Protein AF-A0A2W1B764-F1 (afdb_monomer_lite)

Foldseek 3Di:
DDDDDPDPPPDDDDDDPPPVPDDDPPPPVVVVVVVVVVCCCCPVVVDDPVCPVVVVVVVVVVVVVVVVVVVVVLVVVLVVVCVVVVHDSVVSVVVSVVVVVVVVVD

Organism: Helicoverpa armigera (NCBI:txid29058)

pLDDT: mean 72.98, std 17.63, range [35.69, 95.38]

Secondary structure (DSSP, 8-state):
--------------S------SS-----HHHHHHHHHHHHHHHTS---TTHHHHHHHHHHHHHHHHHHHHHHHHHHHHHHH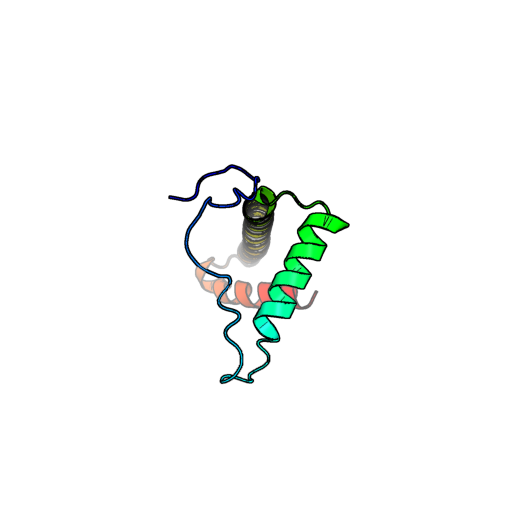HHHHT--TTTTTTHHHHHHHHHHH-

Structure (mmCIF, N/CA/C/O backbone):
data_AF-A0A2W1B764-F1
#
_entry.id   AF-A0A2W1B764-F1
#
loop_
_atom_site.group_PDB
_atom_site.id
_atom_site.type_symbol
_atom_site.label_atom_id
_atom_site.label_alt_id
_atom_site.label_comp_id
_atom_site.label_asym_id
_atom_site.label_entity_id
_atom_site.label_seq_id
_atom_site.pdbx_PDB_ins_code
_atom_site.Cartn_x
_atom_site.Cartn_y
_atom_site.Cartn_z
_atom_site.occupancy
_atom_site.B_iso_or_equiv
_atom_site.auth_seq_id
_atom_site.auth_comp_id
_atom_site.auth_asym_id
_atom_site.auth_atom_id
_atom_site.pdbx_PDB_model_num
ATOM 1 N N . MET A 1 1 ? 30.106 -11.510 -18.490 1.00 36.25 1 MET A N 1
ATOM 2 C CA . MET A 1 1 ? 30.416 -10.066 -18.564 1.00 36.25 1 MET A CA 1
ATOM 3 C C . MET A 1 1 ? 29.728 -9.527 -19.802 1.00 36.25 1 MET A C 1
ATOM 5 O O . MET A 1 1 ? 30.061 -9.980 -20.886 1.00 36.25 1 MET A O 1
ATOM 9 N N . TYR A 1 2 ? 28.707 -8.684 -19.638 1.00 36.31 2 TYR A N 1
ATOM 10 C CA . TYR A 1 2 ? 28.017 -8.048 -20.762 1.00 36.31 2 TYR A CA 1
ATOM 11 C C . TYR A 1 2 ? 28.785 -6.783 -21.140 1.00 36.31 2 TYR A C 1
ATOM 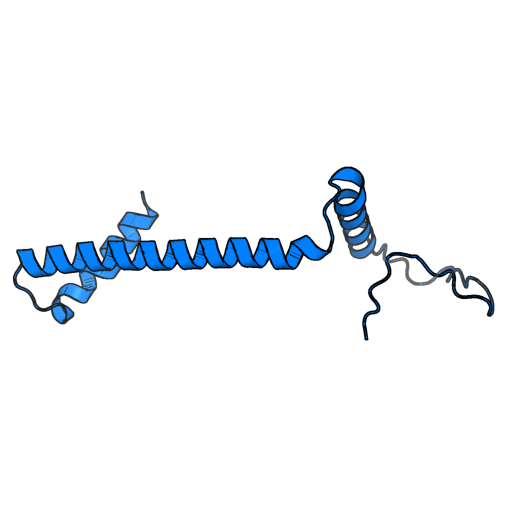13 O O . TYR A 1 2 ? 28.915 -5.885 -20.312 1.00 36.31 2 TYR A O 1
ATOM 21 N N . ASP A 1 3 ? 29.327 -6.761 -22.354 1.00 35.69 3 ASP A N 1
ATOM 22 C CA . ASP A 1 3 ? 30.015 -5.606 -22.926 1.00 35.69 3 ASP A CA 1
ATOM 23 C C . ASP A 1 3 ? 29.007 -4.694 -23.647 1.00 35.69 3 ASP A C 1
ATOM 25 O O . ASP A 1 3 ? 28.045 -5.152 -24.265 1.00 35.69 3 ASP A O 1
ATOM 29 N N . GLN A 1 4 ? 29.198 -3.388 -23.493 1.00 51.69 4 GLN A N 1
ATOM 30 C CA . GLN A 1 4 ? 28.184 -2.335 -23.558 1.00 51.69 4 GLN A CA 1
ATOM 31 C C . GLN A 1 4 ? 28.203 -1.565 -24.890 1.00 51.69 4 GLN A C 1
ATOM 33 O O . GLN A 1 4 ? 27.836 -0.391 -24.947 1.00 51.69 4 GLN A O 1
ATOM 38 N N . THR A 1 5 ? 28.624 -2.205 -25.982 1.00 44.56 5 THR A N 1
ATOM 39 C CA . THR A 1 5 ? 28.771 -1.559 -27.292 1.00 44.56 5 THR A CA 1
ATOM 40 C C . THR A 1 5 ? 27.755 -2.111 -28.292 1.00 44.56 5 THR A C 1
ATOM 42 O O . THR A 1 5 ? 27.797 -3.262 -28.711 1.00 44.56 5 THR A O 1
ATOM 45 N N . GLY A 1 6 ? 26.790 -1.268 -28.673 1.00 47.81 6 GLY A N 1
ATOM 46 C CA . GLY A 1 6 ? 25.725 -1.560 -29.642 1.00 47.81 6 GLY A CA 1
ATOM 47 C C . GLY A 1 6 ? 26.202 -1.647 -31.095 1.00 47.81 6 GLY A C 1
ATOM 48 O O . GLY A 1 6 ? 25.594 -1.054 -31.981 1.00 47.81 6 GLY A O 1
ATOM 49 N N . LEU A 1 7 ? 27.284 -2.376 -31.346 1.00 41.44 7 LEU A N 1
ATOM 50 C CA . LEU A 1 7 ? 27.758 -2.731 -32.674 1.00 41.44 7 LEU A CA 1
ATOM 51 C C . LEU A 1 7 ? 27.737 -4.251 -32.760 1.00 41.44 7 LEU A C 1
ATOM 53 O O . LEU A 1 7 ? 28.450 -4.925 -32.022 1.00 41.44 7 LEU A O 1
ATOM 57 N N . TYR A 1 8 ? 26.918 -4.790 -33.665 1.00 42.91 8 TYR A N 1
ATOM 58 C CA . TYR A 1 8 ? 27.010 -6.185 -34.084 1.00 42.91 8 TYR A CA 1
ATOM 59 C C . TYR A 1 8 ? 28.408 -6.410 -34.663 1.00 42.91 8 TYR A C 1
ATOM 61 O O . TYR A 1 8 ? 28.653 -6.189 -35.850 1.00 42.91 8 TYR A O 1
ATOM 69 N N . THR A 1 9 ? 29.354 -6.804 -33.817 1.00 41.59 9 THR A N 1
ATOM 70 C CA . THR A 1 9 ? 30.671 -7.230 -34.258 1.00 41.59 9 THR A CA 1
ATOM 71 C C . THR A 1 9 ? 30.470 -8.527 -35.031 1.00 41.59 9 THR A C 1
ATOM 73 O O . THR A 1 9 ? 30.179 -9.588 -34.481 1.00 41.59 9 THR A O 1
ATOM 76 N N . ARG A 1 10 ? 30.560 -8.433 -36.362 1.00 47.19 10 ARG A N 1
ATOM 77 C CA . ARG A 1 10 ? 30.669 -9.599 -37.236 1.00 47.19 10 ARG A CA 1
ATOM 78 C C . ARG A 1 10 ? 31.955 -10.322 -36.823 1.00 47.19 10 ARG A C 1
ATOM 80 O O . ARG A 1 10 ? 33.045 -9.861 -37.147 1.00 47.19 10 ARG A O 1
ATOM 87 N N . ARG A 1 11 ? 31.826 -11.402 -36.046 1.00 47.50 11 ARG A N 1
ATOM 88 C CA . ARG A 1 11 ? 32.957 -12.228 -35.602 1.00 47.50 11 ARG A CA 1
ATOM 89 C C . ARG A 1 11 ? 33.698 -12.742 -36.852 1.00 47.50 11 ARG A C 1
ATOM 91 O O . ARG A 1 11 ? 33.035 -13.330 -37.710 1.00 47.50 11 ARG A O 1
ATOM 98 N N . PRO A 1 12 ? 35.016 -12.511 -36.999 1.00 48.81 12 PRO A N 1
ATOM 99 C CA . PRO A 1 12 ? 35.744 -12.988 -38.162 1.00 48.81 12 PRO A CA 1
ATOM 100 C C . PRO A 1 12 ? 36.091 -14.472 -37.982 1.00 48.81 12 PRO A C 1
ATOM 102 O O . PRO A 1 12 ? 36.632 -14.877 -36.958 1.00 48.81 12 PRO A O 1
ATOM 105 N N . GLU A 1 13 ? 35.708 -15.237 -39.002 1.00 56.06 13 GLU A N 1
ATOM 106 C CA . GLU A 1 13 ? 36.200 -16.557 -39.418 1.00 56.06 13 GLU A CA 1
ATOM 107 C C . GLU A 1 13 ? 36.153 -17.740 -38.436 1.00 56.06 13 GLU A C 1
ATOM 109 O O . GLU A 1 13 ? 37.034 -17.944 -37.609 1.00 56.06 13 GLU A O 1
ATOM 114 N N . SER A 1 14 ? 35.173 -18.626 -38.650 1.00 44.88 14 SER A N 1
ATOM 115 C CA . SER A 1 14 ? 35.426 -20.062 -38.853 1.00 44.88 14 SER A CA 1
ATOM 116 C C . SER A 1 14 ? 34.130 -20.771 -39.260 1.00 44.88 14 SER A C 1
ATOM 118 O O . SER A 1 14 ? 33.166 -20.793 -38.501 1.00 44.88 14 SER A O 1
ATOM 120 N N . GLY A 1 15 ? 34.127 -21.339 -40.469 1.00 42.41 15 GLY A N 1
ATOM 121 C CA . GLY A 1 15 ? 33.336 -22.521 -40.815 1.00 42.41 15 GLY A CA 1
ATOM 122 C C . GLY A 1 15 ? 31.815 -22.381 -40.813 1.00 42.41 15 GLY A C 1
ATOM 123 O O . GLY A 1 15 ? 31.174 -22.780 -39.854 1.00 42.41 15 GLY A O 1
ATOM 124 N N . GLY A 1 16 ? 31.263 -21.955 -41.955 1.00 38.78 16 GLY A N 1
ATOM 125 C CA . GLY A 1 16 ? 29.917 -22.314 -42.412 1.00 38.78 16 GLY A CA 1
ATOM 126 C C . GLY A 1 16 ? 28.757 -21.833 -41.539 1.00 38.78 16 GLY A C 1
ATOM 127 O O . GLY A 1 16 ? 28.564 -22.269 -40.409 1.00 38.78 16 GLY A O 1
ATOM 128 N N . VAL A 1 17 ? 27.871 -21.024 -42.119 1.00 51.84 17 VAL A N 1
ATOM 129 C CA . VAL A 1 17 ? 26.497 -20.951 -41.614 1.00 51.84 17 VAL A CA 1
ATOM 130 C C . VAL A 1 17 ? 25.918 -22.350 -41.796 1.00 51.84 17 VAL A C 1
ATOM 132 O O . VAL A 1 17 ? 25.495 -22.722 -42.888 1.00 51.84 17 VAL A O 1
ATOM 135 N N . ARG A 1 18 ? 25.970 -23.169 -40.743 1.00 43.25 18 ARG A N 1
ATOM 136 C CA . ARG A 1 18 ? 25.215 -24.411 -40.685 1.00 43.25 18 ARG A CA 1
ATOM 137 C C . ARG A 1 18 ? 23.762 -23.966 -40.578 1.00 43.25 18 ARG A C 1
ATOM 139 O O . ARG A 1 18 ? 23.237 -23.781 -39.486 1.00 43.25 18 ARG A O 1
ATOM 146 N N . CYS A 1 19 ? 23.132 -23.721 -41.725 1.00 53.81 19 CYS A N 1
ATOM 147 C CA . CYS A 1 19 ? 21.691 -23.828 -41.829 1.00 53.81 19 CYS A CA 1
ATOM 148 C C . CYS A 1 19 ? 21.396 -25.251 -41.368 1.00 53.81 19 CYS A C 1
ATOM 150 O O . CYS A 1 19 ? 21.687 -26.205 -42.087 1.00 53.81 19 CYS A O 1
ATOM 152 N N . SER A 1 20 ? 20.955 -25.392 -40.119 1.00 50.94 20 SER A N 1
ATOM 153 C CA . SER A 1 20 ? 20.453 -26.652 -39.597 1.00 50.94 20 SER A CA 1
ATOM 154 C C . SER A 1 20 ? 19.161 -26.930 -40.353 1.00 50.94 20 SER A C 1
ATOM 156 O O . SER A 1 20 ? 18.074 -26.556 -39.925 1.00 50.94 20 SER A O 1
ATOM 158 N N . SER A 1 21 ? 19.306 -27.461 -41.565 1.00 52.06 21 SER A N 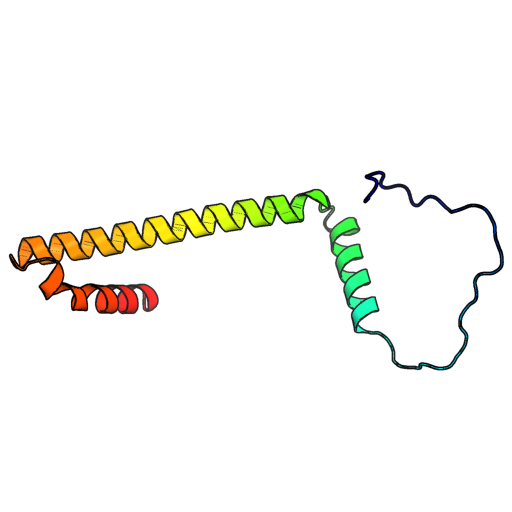1
ATOM 159 C CA . SER A 1 21 ? 18.205 -27.942 -42.370 1.00 52.06 21 SER A CA 1
ATOM 160 C C . SER A 1 21 ? 17.660 -29.188 -41.691 1.00 52.06 21 SER A C 1
ATOM 162 O O . SER A 1 21 ? 18.363 -30.194 -41.621 1.00 52.06 21 SER A O 1
ATOM 164 N N . ALA A 1 22 ? 16.409 -29.069 -41.253 1.00 51.34 22 ALA A N 1
ATOM 165 C CA . ALA A 1 22 ? 15.463 -30.150 -41.019 1.00 51.34 22 ALA A CA 1
ATOM 166 C C . ALA A 1 22 ? 15.876 -31.188 -39.965 1.00 51.34 22 ALA A C 1
ATOM 168 O O . ALA A 1 22 ? 16.574 -32.145 -40.283 1.00 51.34 22 ALA A O 1
ATOM 169 N N . HIS A 1 23 ? 15.383 -31.012 -38.732 1.00 47.22 23 HIS A N 1
ATOM 170 C CA . HIS A 1 23 ? 14.548 -32.015 -38.045 1.00 47.22 23 HIS A CA 1
ATOM 171 C C . HIS A 1 23 ? 14.086 -31.505 -36.660 1.00 47.22 23 HIS A C 1
ATOM 173 O O . HIS A 1 23 ? 14.358 -32.141 -35.651 1.00 47.22 23 HIS A O 1
ATOM 179 N N . ASP A 1 24 ? 13.410 -30.356 -36.604 1.00 51.94 24 ASP A N 1
ATOM 180 C CA . ASP A 1 24 ? 12.559 -29.971 -35.466 1.00 51.94 24 ASP A CA 1
ATOM 181 C C . ASP A 1 24 ? 11.584 -28.901 -35.970 1.00 51.94 24 ASP A C 1
ATOM 183 O O . ASP A 1 24 ? 11.755 -27.699 -35.775 1.00 51.94 24 ASP A O 1
ATOM 187 N N . ASP A 1 25 ? 10.558 -29.350 -36.694 1.00 54.38 25 ASP A N 1
ATOM 188 C CA . ASP A 1 25 ? 9.511 -28.515 -37.300 1.00 54.38 25 ASP A CA 1
ATOM 189 C C . ASP A 1 25 ? 8.514 -27.987 -36.254 1.00 54.38 25 ASP A C 1
ATOM 191 O O . ASP A 1 25 ? 7.313 -27.863 -36.497 1.00 54.38 25 ASP A O 1
ATOM 195 N N . GLN A 1 26 ? 8.991 -27.670 -35.054 1.00 61.53 26 GLN A N 1
ATOM 196 C CA . GLN A 1 26 ? 8.245 -26.813 -34.155 1.00 61.53 26 GLN A CA 1
ATOM 197 C C . GLN A 1 26 ? 8.591 -25.392 -34.547 1.00 61.53 26 GLN A C 1
ATOM 199 O O . GLN A 1 26 ? 9.626 -24.859 -34.160 1.00 61.53 26 GLN A O 1
ATOM 204 N N . PHE A 1 27 ? 7.719 -24.772 -35.342 1.00 57.47 27 PHE A N 1
ATOM 205 C CA . PHE A 1 27 ? 7.716 -23.326 -35.487 1.00 57.47 27 PHE A CA 1
ATOM 206 C C . PHE A 1 27 ? 7.834 -22.708 -34.091 1.00 57.47 27 PHE A C 1
ATOM 208 O O . PHE A 1 27 ? 6.880 -22.744 -33.308 1.00 57.47 27 PHE A O 1
ATOM 215 N N . ILE A 1 28 ? 9.001 -22.151 -33.767 1.00 68.81 28 ILE A N 1
ATOM 216 C CA . ILE A 1 28 ? 9.235 -21.475 -32.493 1.00 68.81 28 ILE A CA 1
ATOM 217 C C . ILE A 1 28 ? 8.595 -20.087 -32.601 1.00 68.81 28 ILE A C 1
ATOM 219 O O . ILE A 1 28 ? 9.250 -19.047 -32.581 1.00 68.81 28 ILE A O 1
ATOM 223 N N . TRP A 1 29 ? 7.271 -20.070 -32.768 1.00 76.19 29 TRP A N 1
ATOM 224 C CA . TRP A 1 29 ? 6.446 -18.869 -32.862 1.00 76.19 29 TRP A CA 1
ATOM 225 C C . TRP A 1 29 ? 6.729 -17.924 -31.697 1.00 76.19 29 TRP A C 1
ATOM 227 O O . TRP A 1 29 ? 6.777 -16.712 -31.877 1.00 76.19 29 TRP A O 1
ATOM 237 N N . VAL A 1 30 ? 6.987 -18.485 -30.513 1.00 76.75 30 VAL A N 1
ATOM 238 C CA . VAL A 1 30 ? 7.323 -17.740 -29.295 1.00 76.75 30 VAL A CA 1
ATOM 239 C C . VAL A 1 30 ? 8.579 -16.882 -29.483 1.00 76.75 30 VAL A C 1
ATOM 241 O O . VAL A 1 30 ? 8.584 -15.706 -29.122 1.00 76.75 30 VAL A O 1
ATOM 244 N N . GLU A 1 31 ? 9.631 -17.429 -30.087 1.00 78.19 31 GLU A N 1
ATOM 245 C CA . GLU A 1 31 ? 10.898 -16.721 -30.290 1.00 78.19 31 GLU A CA 1
ATOM 246 C C . GLU A 1 31 ? 10.790 -15.681 -31.413 1.00 78.19 31 GLU A C 1
ATOM 248 O O . GLU A 1 31 ? 11.299 -14.561 -31.289 1.00 78.19 31 GLU A O 1
ATOM 253 N N . TYR A 1 32 ? 10.028 -16.004 -32.463 1.00 81.50 32 TYR A N 1
ATOM 254 C CA . TYR A 1 32 ? 9.694 -15.070 -33.536 1.00 81.50 32 TYR A CA 1
ATOM 255 C C . TYR A 1 32 ? 8.910 -13.853 -33.019 1.00 81.50 32 TYR A C 1
ATOM 257 O O . TYR A 1 32 ? 9.317 -12.713 -33.253 1.00 81.50 32 TYR A O 1
ATOM 265 N N . PHE A 1 33 ? 7.826 -14.066 -32.262 1.00 83.31 33 PHE A N 1
ATOM 266 C CA . PHE A 1 33 ? 7.026 -12.972 -31.701 1.00 83.31 33 PHE A CA 1
ATOM 267 C C . PHE A 1 33 ? 7.806 -12.148 -30.672 1.00 83.31 33 PHE A C 1
ATOM 269 O O . PHE A 1 33 ? 7.673 -10.923 -30.650 1.00 83.31 33 PHE A O 1
ATOM 276 N N . SER A 1 34 ? 8.658 -12.787 -29.864 1.00 80.25 34 SER A N 1
ATOM 277 C CA . SER A 1 34 ? 9.529 -12.091 -28.910 1.00 80.25 34 SER A CA 1
ATOM 278 C C . SER A 1 34 ? 10.490 -11.130 -29.623 1.00 80.25 34 SER A C 1
ATOM 280 O O . SER A 1 34 ? 10.577 -9.947 -29.279 1.00 80.25 34 SER A O 1
ATOM 282 N N . THR A 1 35 ? 11.142 -11.598 -30.692 1.00 80.25 35 THR A N 1
ATOM 283 C CA . THR A 1 35 ? 12.116 -10.804 -31.454 1.00 80.25 35 THR A CA 1
ATOM 284 C C . THR A 1 35 ? 11.440 -9.701 -32.272 1.00 80.25 35 THR A C 1
ATOM 286 O O . THR A 1 35 ? 11.939 -8.575 -32.325 1.00 80.25 35 THR A O 1
ATOM 289 N N . LEU A 1 36 ? 10.270 -9.981 -32.857 1.00 83.75 36 LEU A N 1
ATOM 290 C CA . LEU A 1 36 ? 9.475 -8.991 -33.584 1.00 83.75 36 LEU A CA 1
ATOM 291 C C . LEU A 1 36 ? 9.012 -7.852 -32.662 1.00 83.75 36 LEU A C 1
ATOM 293 O O . LEU A 1 36 ? 9.168 -6.681 -33.007 1.00 83.75 36 LEU A O 1
ATOM 297 N N . HIS A 1 37 ? 8.502 -8.175 -31.468 1.00 80.62 37 HIS A N 1
ATOM 298 C CA . HIS A 1 37 ? 8.064 -7.173 -30.492 1.00 80.62 37 HIS A CA 1
ATOM 299 C C . HIS A 1 37 ? 9.232 -6.295 -30.006 1.00 80.62 37 HIS A C 1
ATOM 301 O O . HIS A 1 37 ? 9.104 -5.069 -29.953 1.00 80.62 37 HIS A O 1
ATOM 307 N N . LEU A 1 38 ? 10.398 -6.889 -29.729 1.00 76.38 38 LEU A N 1
ATOM 308 C CA . LEU A 1 38 ? 11.614 -6.145 -29.378 1.00 76.38 38 LEU A CA 1
ATOM 309 C C . LEU A 1 38 ? 12.089 -5.234 -30.522 1.00 76.38 38 LEU A C 1
ATOM 311 O O . LEU A 1 38 ? 12.485 -4.093 -30.276 1.00 76.38 38 LEU A O 1
ATOM 315 N N . GLY A 1 39 ? 11.999 -5.701 -31.770 1.00 79.81 39 GLY A N 1
ATOM 316 C CA . GLY A 1 39 ? 12.319 -4.916 -32.964 1.00 79.81 39 GLY A CA 1
ATOM 317 C C . GLY A 1 39 ? 11.414 -3.693 -33.128 1.00 79.81 39 GLY A C 1
ATOM 318 O O . GLY A 1 39 ? 11.912 -2.582 -33.317 1.00 79.81 39 GLY A O 1
ATOM 319 N N . VAL A 1 40 ? 10.097 -3.872 -32.971 1.00 81.69 40 VAL A N 1
ATOM 320 C CA . VAL A 1 40 ? 9.110 -2.775 -32.984 1.00 81.69 40 VAL A CA 1
ATOM 321 C C . VAL A 1 40 ? 9.438 -1.745 -31.901 1.00 81.69 40 VAL A C 1
ATOM 323 O O . VAL A 1 40 ? 9.533 -0.549 -32.183 1.00 81.69 40 VAL A O 1
ATOM 326 N N . ARG A 1 41 ? 9.699 -2.200 -30.672 1.00 75.69 41 ARG A N 1
ATOM 327 C CA . ARG A 1 41 ? 9.993 -1.327 -29.528 1.00 75.69 41 ARG A CA 1
ATOM 328 C C . ARG A 1 41 ? 11.285 -0.519 -29.711 1.00 75.69 41 ARG A C 1
ATOM 330 O O . ARG A 1 41 ? 11.335 0.666 -29.383 1.00 75.69 41 ARG A O 1
ATOM 337 N N . ARG A 1 42 ? 12.320 -1.135 -30.284 1.00 73.69 42 ARG A N 1
ATOM 338 C CA . ARG A 1 42 ? 13.631 -0.504 -30.498 1.00 73.69 42 ARG A CA 1
ATOM 339 C C . ARG A 1 42 ? 13.660 0.436 -31.702 1.00 73.69 42 ARG A C 1
ATOM 341 O O . ARG A 1 42 ? 14.303 1.480 -31.630 1.00 73.69 42 ARG A O 1
ATOM 348 N N . TYR A 1 43 ? 12.997 0.072 -32.801 1.00 73.00 43 TYR A N 1
ATOM 349 C CA . TYR A 1 43 ? 13.110 0.788 -34.076 1.00 73.00 43 TYR A CA 1
ATOM 350 C C . TYR A 1 43 ? 11.978 1.793 -34.307 1.00 73.00 43 TYR A C 1
ATOM 352 O O . TYR A 1 43 ? 12.247 2.944 -34.652 1.00 73.00 43 TYR A O 1
ATOM 360 N N . LEU A 1 44 ? 10.723 1.387 -34.079 1.00 76.19 44 LEU A N 1
ATOM 361 C CA . LEU A 1 44 ? 9.561 2.263 -34.264 1.00 76.19 44 LEU A CA 1
ATOM 362 C C . LEU A 1 44 ? 9.367 3.175 -33.054 1.00 76.19 44 LEU A C 1
ATOM 364 O O . LEU A 1 44 ? 9.253 4.387 -33.219 1.00 76.19 44 LEU A O 1
ATOM 368 N N . ASN A 1 45 ? 9.398 2.611 -31.842 1.00 73.50 45 ASN A N 1
ATOM 369 C CA . ASN A 1 45 ? 9.177 3.389 -30.619 1.00 73.50 45 ASN A CA 1
ATOM 370 C C . ASN A 1 45 ? 10.443 4.095 -30.094 1.00 73.50 45 ASN A C 1
ATOM 372 O O . ASN A 1 45 ? 10.373 4.857 -29.133 1.00 73.50 45 ASN A O 1
ATOM 376 N N . LYS A 1 46 ? 11.609 3.849 -30.721 1.00 71.00 46 LYS A N 1
ATOM 377 C CA . LYS A 1 46 ? 12.926 4.408 -30.349 1.00 71.00 46 LYS A CA 1
ATOM 378 C C . LYS A 1 46 ? 13.217 4.331 -28.842 1.00 71.00 46 LYS A C 1
ATOM 380 O O . LYS A 1 46 ? 13.858 5.220 -28.277 1.00 71.00 46 LYS A O 1
ATOM 385 N N . GLU A 1 47 ? 12.757 3.275 -28.172 1.00 63.22 47 GLU A N 1
ATOM 386 C CA . GLU A 1 47 ? 12.980 3.125 -26.738 1.00 63.22 47 GLU A CA 1
ATOM 387 C C . GLU A 1 47 ? 14.446 2.778 -26.459 1.00 63.22 47 GLU A C 1
ATOM 389 O O . GLU A 1 47 ? 14.999 1.803 -26.972 1.00 63.22 47 GLU A O 1
ATOM 394 N N . LYS A 1 48 ? 15.101 3.583 -25.616 1.00 59.81 48 LYS A N 1
ATOM 395 C CA . LYS A 1 48 ? 16.471 3.321 -25.162 1.00 59.81 48 LYS A CA 1
ATOM 396 C C . LYS A 1 48 ? 16.454 2.072 -24.276 1.00 59.81 48 LYS A C 1
ATOM 398 O O . LYS A 1 48 ? 15.730 2.052 -23.287 1.00 59.81 48 LYS A O 1
ATOM 403 N N . GLU A 1 49 ? 17.261 1.052 -24.565 1.00 55.34 49 GLU A N 1
ATOM 404 C CA . GLU A 1 49 ? 17.271 -0.218 -23.801 1.00 55.34 49 GLU A CA 1
ATOM 405 C C . GLU A 1 49 ? 17.604 -0.053 -22.309 1.00 55.34 49 GLU A C 1
ATOM 407 O O . GLU A 1 49 ? 17.230 -0.878 -21.480 1.00 55.34 49 GLU A O 1
ATOM 412 N N . SER A 1 50 ? 18.234 1.062 -21.937 1.00 53.84 50 SER A N 1
ATOM 413 C CA . SER A 1 50 ? 18.474 1.440 -20.541 1.00 53.84 50 SER A CA 1
ATOM 414 C C . SER A 1 50 ? 17.217 1.930 -19.805 1.00 53.84 50 SER A C 1
ATOM 416 O O . SER A 1 50 ? 17.281 2.213 -18.610 1.00 53.84 50 SER A O 1
ATOM 418 N N . SER A 1 51 ? 16.089 2.106 -20.501 1.00 56.19 51 SER A N 1
ATOM 419 C CA . SER A 1 51 ? 14.855 2.668 -19.941 1.00 56.19 51 SER A CA 1
ATOM 420 C C . SER A 1 51 ? 13.952 1.632 -19.279 1.00 56.19 51 SER A C 1
ATOM 422 O O . SER A 1 51 ? 13.130 2.022 -18.463 1.00 56.19 51 SER A O 1
ATOM 424 N N . LEU A 1 52 ? 14.141 0.332 -19.526 1.00 57.81 52 LEU A N 1
ATOM 425 C CA . LEU A 1 52 ? 13.395 -0.729 -18.840 1.00 57.81 52 LEU A CA 1
ATOM 426 C C . LEU A 1 52 ? 13.583 -0.713 -17.308 1.00 57.81 52 LEU 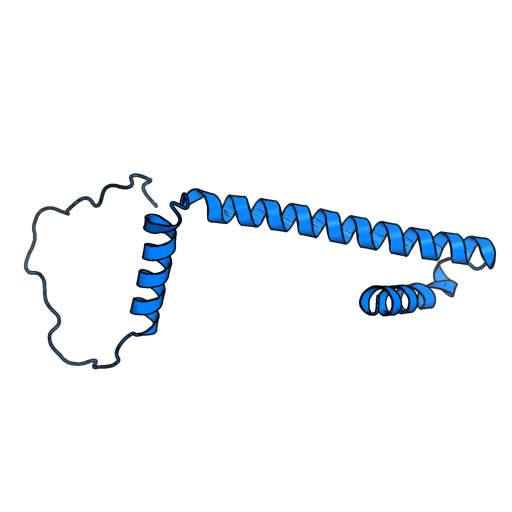A C 1
ATOM 428 O O . LEU A 1 52 ? 12.580 -0.664 -16.593 1.00 57.81 52 LEU A O 1
ATOM 432 N N . PRO A 1 53 ? 14.818 -0.685 -16.758 1.00 61.94 53 PRO A N 1
ATOM 433 C CA . PRO A 1 53 ? 15.002 -0.566 -15.310 1.00 61.94 53 PRO A CA 1
ATOM 434 C C . PRO A 1 53 ? 14.598 0.819 -14.785 1.00 61.94 53 PRO A C 1
ATOM 436 O O . PRO A 1 53 ? 14.092 0.928 -13.672 1.00 61.94 53 PRO A O 1
ATOM 439 N N . ALA A 1 54 ? 14.767 1.879 -15.582 1.00 62.22 54 ALA A N 1
ATOM 440 C CA . ALA A 1 54 ? 14.383 3.233 -15.183 1.00 62.22 54 ALA A CA 1
ATOM 441 C C . ALA A 1 54 ? 12.856 3.427 -15.127 1.00 62.22 54 ALA A C 1
ATOM 443 O O . ALA A 1 54 ? 12.366 4.132 -14.249 1.00 62.22 54 ALA A O 1
ATOM 444 N N . ALA A 1 55 ? 12.105 2.797 -16.033 1.00 66.19 55 ALA A N 1
ATOM 445 C CA . ALA A 1 55 ? 10.646 2.764 -16.022 1.00 66.19 55 ALA A CA 1
ATOM 446 C C . ALA A 1 55 ? 10.142 1.941 -14.833 1.00 66.19 55 ALA A C 1
ATOM 448 O O . ALA A 1 55 ? 9.318 2.429 -14.069 1.00 66.19 55 ALA A O 1
ATOM 449 N N . ARG A 1 56 ? 10.747 0.771 -14.580 1.00 72.81 56 ARG A N 1
ATOM 450 C CA . ARG A 1 56 ? 10.422 -0.043 -13.402 1.00 72.81 56 ARG A CA 1
ATOM 451 C C . ARG A 1 56 ? 10.663 0.702 -12.090 1.00 72.81 56 ARG A C 1
ATOM 453 O O . ARG A 1 56 ? 9.862 0.586 -11.174 1.00 72.81 56 ARG A O 1
ATOM 460 N N . ASN A 1 57 ? 11.741 1.481 -11.992 1.00 76.00 57 ASN A N 1
ATOM 461 C CA . ASN A 1 57 ? 12.015 2.277 -10.794 1.00 76.00 57 ASN A CA 1
ATOM 462 C C . ASN A 1 57 ? 10.967 3.376 -10.584 1.00 76.00 57 ASN A C 1
ATOM 464 O O . ASN A 1 57 ? 10.562 3.610 -9.451 1.00 76.00 57 ASN A O 1
ATOM 468 N N . LYS A 1 58 ? 10.512 4.035 -11.656 1.00 80.88 58 LYS A N 1
ATOM 469 C CA . LYS A 1 58 ? 9.449 5.047 -11.573 1.00 80.88 58 LYS A CA 1
ATOM 470 C C . LYS A 1 58 ? 8.123 4.425 -11.153 1.00 80.88 58 LYS A C 1
ATOM 472 O O . LYS A 1 58 ? 7.502 4.944 -10.234 1.00 80.88 58 LYS A O 1
ATOM 477 N N . ASP A 1 59 ? 7.754 3.294 -11.748 1.00 84.88 59 ASP A N 1
ATOM 478 C CA . ASP A 1 59 ? 6.551 2.551 -11.363 1.00 84.88 59 ASP A CA 1
ATOM 479 C C . ASP A 1 59 ? 6.631 2.078 -9.912 1.00 84.88 59 ASP A C 1
ATOM 481 O O . ASP A 1 59 ? 5.665 2.200 -9.168 1.00 84.88 59 ASP A O 1
ATOM 485 N N . MET A 1 60 ? 7.799 1.609 -9.468 1.00 86.00 60 MET A N 1
ATOM 486 C CA . MET A 1 60 ? 7.998 1.179 -8.086 1.00 86.00 60 MET A CA 1
ATOM 487 C C . MET A 1 60 ? 7.901 2.351 -7.105 1.00 86.00 60 MET A C 1
ATOM 489 O O . MET A 1 60 ? 7.276 2.211 -6.060 1.00 86.00 60 MET A O 1
ATOM 493 N N . VAL A 1 61 ? 8.462 3.518 -7.437 1.00 91.44 61 VAL A N 1
ATOM 494 C CA . VAL A 1 61 ? 8.320 4.734 -6.617 1.00 91.44 61 VAL A CA 1
ATOM 495 C C . VAL A 1 61 ? 6.865 5.186 -6.564 1.00 91.44 61 VAL A C 1
ATOM 497 O O . VAL A 1 61 ? 6.376 5.519 -5.487 1.00 91.44 61 VAL A O 1
ATOM 500 N N . LEU A 1 62 ? 6.161 5.167 -7.697 1.00 90.25 62 LEU A N 1
ATOM 501 C CA . LEU A 1 62 ? 4.757 5.559 -7.762 1.00 90.25 62 LEU A CA 1
ATOM 502 C C . LEU A 1 62 ? 3.872 4.592 -6.964 1.00 90.25 62 LEU A C 1
ATOM 504 O O . LEU A 1 62 ? 2.989 5.035 -6.236 1.00 90.25 62 LEU A O 1
ATOM 508 N N . LEU A 1 63 ? 4.161 3.289 -7.032 1.00 89.62 63 LEU A N 1
ATOM 509 C CA . LEU A 1 63 ? 3.488 2.254 -6.249 1.00 89.62 63 LEU A CA 1
ATOM 510 C C . LEU A 1 63 ? 3.757 2.427 -4.755 1.00 89.62 63 LEU A C 1
ATOM 512 O O . LEU A 1 63 ? 2.819 2.419 -3.965 1.00 89.62 63 LEU A O 1
ATOM 516 N N . VAL A 1 64 ? 5.014 2.630 -4.353 1.00 94.25 64 VAL A N 1
ATOM 517 C CA . VAL A 1 64 ? 5.374 2.861 -2.946 1.00 94.25 64 VAL A CA 1
ATOM 518 C C . VAL A 1 64 ? 4.684 4.116 -2.418 1.00 94.25 64 VAL A C 1
ATOM 520 O O . VAL A 1 64 ? 4.095 4.078 -1.341 1.00 94.25 64 VAL A O 1
ATOM 523 N N . PHE A 1 65 ? 4.698 5.205 -3.186 1.00 94.88 65 PHE A N 1
ATOM 524 C CA . PHE A 1 65 ? 3.996 6.431 -2.825 1.00 94.88 65 PHE A CA 1
ATOM 525 C C . PHE A 1 65 ? 2.491 6.192 -2.672 1.00 94.88 65 PHE A C 1
ATOM 527 O O . PHE A 1 65 ? 1.910 6.601 -1.671 1.00 94.88 65 PHE A O 1
ATOM 534 N N . HIS A 1 66 ? 1.876 5.479 -3.618 1.00 92.12 66 HIS A N 1
ATOM 535 C CA . HIS A 1 66 ? 0.458 5.144 -3.569 1.00 92.12 66 HIS A CA 1
ATOM 536 C C . HIS A 1 66 ? 0.104 4.309 -2.331 1.00 92.12 66 HIS A C 1
ATOM 538 O O . HIS A 1 66 ? -0.835 4.645 -1.618 1.00 92.12 66 HIS A O 1
ATOM 544 N N . VAL A 1 67 ? 0.889 3.276 -2.016 1.00 93.12 67 VAL A N 1
ATOM 545 C CA . VAL A 1 67 ? 0.660 2.419 -0.842 1.00 93.12 67 VAL A CA 1
ATOM 546 C C . VAL A 1 67 ? 0.837 3.197 0.464 1.00 93.12 67 VAL A C 1
ATOM 548 O O . VAL A 1 67 ? 0.007 3.074 1.363 1.00 93.12 67 VAL A O 1
ATOM 551 N N . ILE A 1 68 ? 1.877 4.030 0.576 1.00 95.38 68 ILE A N 1
ATOM 552 C CA . ILE A 1 68 ? 2.084 4.895 1.750 1.00 95.38 68 ILE A CA 1
ATOM 553 C C . ILE A 1 68 ? 0.900 5.849 1.914 1.00 95.38 68 ILE A C 1
ATOM 555 O O . ILE A 1 68 ? 0.366 5.984 3.013 1.00 95.38 68 ILE A O 1
ATOM 559 N N . TRP A 1 69 ? 0.473 6.482 0.822 1.00 93.94 69 TRP A N 1
ATOM 560 C CA . TRP A 1 69 ? -0.664 7.394 0.815 1.00 93.94 69 TRP A CA 1
ATOM 561 C C . TRP A 1 69 ? -1.959 6.695 1.240 1.00 93.94 69 TRP A C 1
ATOM 563 O O . TRP A 1 69 ? -2.710 7.214 2.065 1.00 93.94 69 TRP A O 1
ATOM 573 N N . GLN A 1 70 ? -2.186 5.480 0.744 1.00 90.25 70 GLN A N 1
ATOM 574 C CA . GLN A 1 70 ? -3.348 4.675 1.093 1.00 90.25 70 GLN A CA 1
ATOM 575 C C . GLN A 1 70 ? -3.343 4.301 2.582 1.00 90.25 70 GLN A C 1
ATOM 577 O O . GLN A 1 70 ? -4.340 4.511 3.271 1.00 90.25 70 GLN A O 1
ATOM 582 N N . LEU A 1 71 ? -2.217 3.810 3.112 1.00 92.12 71 LEU A N 1
ATOM 583 C CA . LEU A 1 71 ? -2.070 3.491 4.538 1.00 92.12 71 LEU A CA 1
ATOM 584 C C . LEU A 1 71 ? -2.255 4.727 5.425 1.00 92.12 71 LEU A C 1
ATOM 586 O O . LEU A 1 71 ? -2.890 4.635 6.475 1.00 92.12 71 LEU A O 1
ATOM 590 N N . PHE A 1 72 ? -1.745 5.882 4.992 1.00 93.44 72 PHE A N 1
ATOM 591 C CA . PHE A 1 72 ? -1.896 7.144 5.708 1.00 93.44 72 PHE A CA 1
ATOM 592 C C . PHE A 1 72 ? -3.367 7.554 5.827 1.00 93.44 72 PHE A C 1
ATOM 594 O O . PHE A 1 72 ? -3.839 7.814 6.934 1.00 93.44 72 PHE A O 1
ATOM 601 N N . ILE A 1 73 ? -4.115 7.547 4.718 1.00 91.50 73 ILE A N 1
ATOM 602 C CA . ILE A 1 73 ? -5.547 7.879 4.730 1.00 91.50 73 ILE A CA 1
ATOM 603 C C . ILE A 1 73 ? -6.332 6.879 5.586 1.00 91.50 73 ILE A C 1
ATOM 605 O O . ILE A 1 73 ? -7.140 7.293 6.418 1.00 91.50 73 ILE A O 1
ATOM 609 N N . MET A 1 74 ? -6.082 5.575 5.433 1.00 89.88 74 MET A N 1
ATOM 610 C CA . MET A 1 74 ? -6.784 4.546 6.210 1.00 89.88 74 MET A CA 1
ATOM 611 C C . MET A 1 74 ? -6.514 4.676 7.715 1.00 89.88 74 MET A C 1
ATOM 613 O O . MET A 1 74 ? -7.444 4.594 8.516 1.00 89.88 74 MET A O 1
ATOM 617 N N . GLY A 1 75 ? -5.263 4.934 8.106 1.00 90.38 75 GLY A N 1
ATOM 618 C CA . GLY A 1 75 ? -4.891 5.164 9.501 1.00 90.38 75 GLY A CA 1
ATOM 619 C C . GLY A 1 75 ? -5.505 6.440 10.076 1.00 90.38 75 GLY A C 1
ATOM 620 O O . GLY A 1 75 ? -5.973 6.433 11.212 1.00 90.38 75 GLY A O 1
ATOM 621 N N . LEU A 1 76 ? -5.567 7.517 9.291 1.00 91.06 76 LEU A N 1
ATOM 622 C CA . LEU A 1 76 ? -6.151 8.791 9.712 1.00 91.06 76 LEU A CA 1
ATOM 623 C C . LEU A 1 76 ? -7.666 8.669 9.928 1.00 91.06 76 LEU A C 1
ATOM 625 O O . LEU A 1 76 ? -8.173 9.116 10.956 1.00 91.06 76 LEU A O 1
ATOM 629 N N . LEU A 1 77 ? -8.382 8.003 9.016 1.00 89.81 77 LEU A N 1
ATOM 630 C CA . LEU A 1 77 ? -9.814 7.726 9.173 1.00 89.81 77 LEU 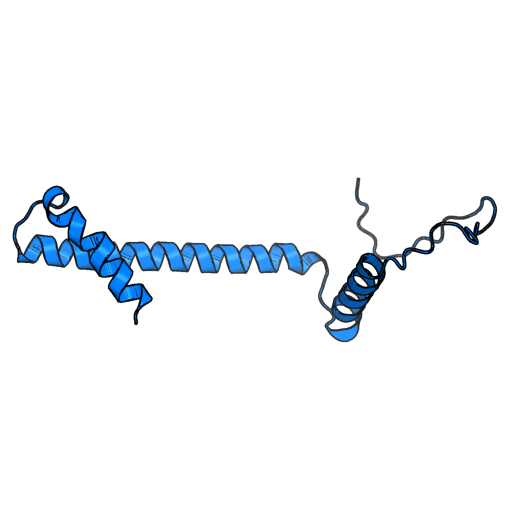A CA 1
ATOM 631 C C . LEU A 1 77 ? -10.094 6.840 10.393 1.00 89.81 77 LEU A C 1
ATOM 633 O O . LEU A 1 77 ? -11.007 7.127 11.169 1.00 89.81 77 LEU A O 1
ATOM 637 N N . TRP A 1 78 ? -9.283 5.800 10.601 1.00 89.31 78 TRP A N 1
ATOM 638 C CA . TRP A 1 78 ? -9.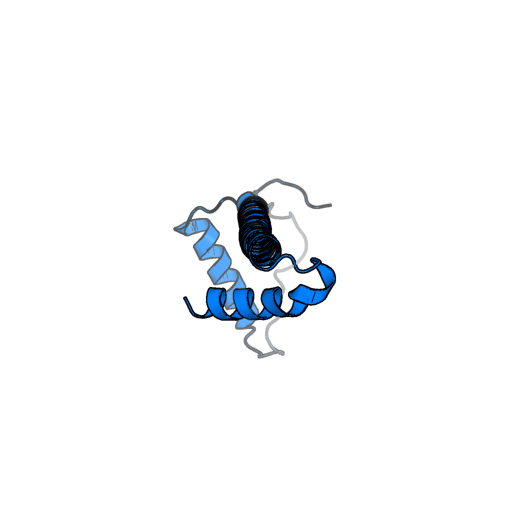387 4.947 11.784 1.00 89.31 78 TRP A CA 1
ATOM 639 C C . TRP A 1 78 ? -9.114 5.729 13.077 1.00 89.31 78 TRP A C 1
ATOM 641 O O . TRP A 1 78 ? -9.863 5.599 14.045 1.00 89.31 78 TRP A O 1
ATOM 651 N N . TYR A 1 79 ? -8.100 6.597 13.089 1.00 88.81 79 TYR A N 1
ATOM 652 C CA . TYR A 1 79 ? -7.775 7.435 14.241 1.00 88.81 79 TYR A CA 1
ATOM 653 C C . TYR A 1 79 ? -8.902 8.416 14.587 1.00 88.81 79 TYR A C 1
ATOM 655 O O . TYR A 1 79 ? -9.292 8.505 15.750 1.00 88.81 79 TYR A O 1
ATOM 663 N N . ILE A 1 80 ? -9.476 9.102 13.591 1.00 89.38 80 ILE A N 1
ATOM 664 C CA . ILE A 1 80 ? -10.629 9.996 13.797 1.00 89.38 80 ILE A CA 1
ATOM 665 C C . ILE A 1 80 ? -11.816 9.215 14.370 1.00 89.38 80 ILE A C 1
ATOM 667 O O . ILE A 1 80 ? -12.470 9.680 15.302 1.00 89.38 80 ILE A O 1
ATOM 671 N N . PHE A 1 81 ? -12.075 8.009 13.859 1.00 87.50 81 PHE A N 1
ATOM 672 C CA . PHE A 1 81 ? -13.151 7.160 14.363 1.00 87.50 81 PHE A CA 1
ATOM 673 C C . PHE A 1 81 ? -12.930 6.744 15.824 1.00 87.50 81 PHE A C 1
ATOM 675 O O . PHE A 1 81 ? -13.851 6.837 16.639 1.00 87.50 81 PHE A O 1
ATOM 682 N N . ALA A 1 82 ? -11.710 6.324 16.173 1.00 87.75 82 ALA A N 1
ATOM 683 C CA . ALA A 1 82 ? -11.342 5.962 17.540 1.00 87.75 82 ALA A CA 1
ATOM 684 C C . ALA A 1 82 ? -11.437 7.166 18.491 1.00 87.75 82 ALA A C 1
ATOM 686 O O . ALA A 1 82 ? -11.933 7.028 19.608 1.00 87.75 82 ALA A O 1
ATOM 687 N N . TRP A 1 83 ? -11.039 8.358 18.033 1.00 86.56 83 TRP A N 1
ATOM 688 C CA . TRP A 1 83 ? -11.179 9.592 18.803 1.00 86.56 83 TRP A CA 1
ATOM 689 C C . TRP A 1 83 ? -12.647 9.941 19.069 1.00 86.56 83 TRP A C 1
ATOM 691 O O . TRP A 1 83 ? -13.001 10.248 20.205 1.00 86.56 83 TRP A O 1
ATOM 701 N N . GLN A 1 84 ? -13.515 9.816 18.061 1.00 89.62 84 GLN A N 1
ATOM 702 C CA . GLN A 1 84 ? -14.939 10.133 18.192 1.00 89.62 84 GLN A CA 1
ATOM 703 C C . GLN A 1 84 ? -15.697 9.145 19.091 1.00 89.62 84 GLN A C 1
ATOM 705 O O . GLN A 1 84 ? -16.619 9.536 19.804 1.00 89.62 84 GLN A O 1
ATOM 710 N N . THR A 1 85 ? -15.334 7.861 19.054 1.00 85.69 85 THR A N 1
ATOM 711 C CA . THR A 1 85 ? -15.972 6.815 19.874 1.00 85.69 85 THR A CA 1
ATOM 712 C C . THR A 1 85 ? -15.336 6.650 21.254 1.00 85.69 85 THR A C 1
ATOM 714 O O . THR A 1 85 ? -15.919 5.991 22.112 1.00 85.69 85 THR A O 1
ATOM 717 N N . GLY A 1 86 ? -14.152 7.227 21.490 1.00 83.81 86 GLY A N 1
ATOM 718 C CA . GLY A 1 86 ? -13.396 7.069 22.737 1.00 83.81 86 GLY A CA 1
ATOM 719 C C . GLY A 1 86 ? -12.863 5.649 22.971 1.00 83.81 86 GLY A C 1
ATOM 720 O O . GLY A 1 86 ? -12.397 5.339 24.067 1.00 83.81 86 GLY A O 1
ATOM 721 N N . LEU A 1 87 ? -12.941 4.770 21.966 1.00 81.31 87 LEU A N 1
ATOM 722 C CA . LEU A 1 87 ? -12.464 3.392 22.042 1.00 81.31 87 LEU A CA 1
ATOM 723 C C . LEU A 1 87 ? -10.949 3.329 21.835 1.00 81.31 87 LEU A C 1
ATOM 725 O O . LEU A 1 87 ? -10.367 4.087 21.059 1.00 81.31 87 LEU A O 1
ATOM 729 N N . THR A 1 88 ? -10.298 2.365 22.484 1.00 81.19 88 THR A N 1
ATOM 730 C CA . THR A 1 88 ? -8.878 2.095 22.234 1.00 81.19 88 THR A CA 1
ATOM 731 C C . THR A 1 88 ? -8.677 1.596 20.799 1.00 81.19 88 THR A C 1
ATOM 733 O O . THR A 1 88 ? -9.519 0.870 20.257 1.00 81.19 88 THR A O 1
ATOM 736 N N . LEU A 1 89 ? -7.543 1.955 20.180 1.00 77.12 89 LEU A N 1
ATOM 737 C CA . LEU A 1 89 ? -7.221 1.557 18.801 1.00 77.12 89 LEU A CA 1
ATOM 738 C C . LEU A 1 89 ? -7.353 0.038 18.604 1.00 77.12 89 LEU A C 1
ATOM 740 O O . LEU A 1 89 ? -7.953 -0.407 17.638 1.00 77.12 89 LEU A O 1
ATOM 744 N N . ALA A 1 90 ? -6.897 -0.765 19.569 1.00 81.31 90 ALA A N 1
ATOM 745 C CA . ALA A 1 90 ? -6.977 -2.225 19.491 1.00 81.31 90 ALA A CA 1
ATOM 746 C C . ALA A 1 90 ? -8.418 -2.756 19.354 1.00 81.31 90 ALA A C 1
ATOM 748 O O . ALA A 1 90 ? -8.657 -3.706 18.614 1.00 81.31 90 ALA A O 1
ATOM 749 N N . THR A 1 91 ? -9.388 -2.121 20.017 1.00 82.62 91 THR A N 1
ATOM 750 C CA . THR A 1 91 ? -10.793 -2.567 20.002 1.00 82.62 91 THR A CA 1
ATOM 751 C C . THR A 1 91 ? -11.495 -2.195 18.696 1.00 82.62 91 THR A C 1
ATOM 753 O O . THR A 1 91 ? -12.413 -2.882 18.260 1.00 82.62 91 THR A O 1
ATOM 756 N N . SER A 1 92 ? -11.052 -1.121 18.042 1.00 86.19 92 SER A N 1
ATOM 757 C CA . SER A 1 92 ? -11.606 -0.642 16.772 1.00 86.19 92 SER A CA 1
ATOM 758 C C . SER A 1 92 ? -10.895 -1.219 15.542 1.00 86.19 92 SER A C 1
ATOM 760 O O . SER A 1 92 ? -11.214 -0.825 14.428 1.00 86.19 92 SER A O 1
ATOM 762 N N . ALA A 1 93 ? -9.985 -2.187 15.699 1.00 86.19 93 ALA A N 1
ATOM 763 C CA . ALA A 1 93 ? -9.213 -2.769 14.593 1.00 86.19 93 ALA A CA 1
ATOM 764 C C . ALA A 1 93 ? -10.062 -3.397 13.474 1.00 86.19 93 ALA A C 1
ATOM 766 O O . ALA A 1 93 ? -9.629 -3.449 12.324 1.00 86.19 93 ALA A O 1
ATOM 767 N N . TRP A 1 94 ? -11.291 -3.817 13.778 1.00 86.25 94 TRP A N 1
ATOM 768 C CA . TRP A 1 94 ? -12.243 -4.338 12.793 1.00 86.25 94 TRP A CA 1
ATOM 769 C C . TRP A 1 94 ? -12.759 -3.272 11.812 1.00 86.25 94 TRP A C 1
ATOM 771 O O . TRP A 1 94 ? -13.275 -3.625 10.754 1.00 86.25 94 TRP A O 1
ATOM 781 N N . ILE A 1 95 ? -12.593 -1.978 12.112 1.00 87.56 95 ILE A N 1
ATOM 782 C CA . ILE A 1 95 ? -12.989 -0.893 11.206 1.00 87.56 95 ILE A CA 1
ATOM 783 C C . ILE A 1 95 ? -12.033 -0.779 10.009 1.00 87.56 95 ILE A C 1
ATOM 785 O O . ILE A 1 95 ? -12.458 -0.425 8.913 1.00 87.56 95 ILE A O 1
ATOM 789 N N . ALA A 1 96 ? -10.755 -1.129 10.187 1.00 85.62 96 ALA A N 1
ATOM 790 C CA . ALA A 1 96 ? -9.735 -1.036 9.145 1.00 85.62 96 ALA A CA 1
ATOM 791 C C . ALA A 1 96 ? -10.061 -1.871 7.884 1.00 85.62 96 ALA A C 1
ATOM 793 O O . ALA A 1 96 ? -10.031 -1.305 6.789 1.00 85.62 96 ALA A O 1
ATOM 794 N N . PRO A 1 97 ? -10.436 -3.168 7.976 1.00 88.25 97 PRO A N 1
ATOM 795 C CA . PRO A 1 97 ? -10.849 -3.931 6.797 1.00 88.25 97 PRO A CA 1
ATOM 796 C C . PRO A 1 97 ? -12.146 -3.404 6.165 1.00 88.25 97 PRO A C 1
ATOM 798 O O . PRO A 1 97 ? -12.282 -3.461 4.946 1.00 88.25 97 PRO A O 1
ATOM 801 N N . ILE A 1 98 ? -13.074 -2.839 6.947 1.00 88.81 98 ILE A N 1
ATOM 802 C CA . ILE A 1 98 ? -14.307 -2.235 6.411 1.00 88.81 98 ILE A CA 1
ATOM 803 C C . ILE A 1 98 ? -13.980 -1.006 5.556 1.00 88.81 98 ILE A C 1
ATOM 805 O O . ILE A 1 98 ? -14.478 -0.889 4.437 1.00 88.81 98 ILE A O 1
ATOM 809 N N . ILE A 1 99 ? -13.107 -0.123 6.050 1.00 87.75 99 ILE A N 1
ATOM 810 C CA . ILE A 1 99 ? -12.638 1.058 5.312 1.00 87.75 99 ILE A CA 1
ATOM 811 C C . ILE A 1 99 ? -11.944 0.633 4.010 1.00 87.75 99 ILE A C 1
ATOM 813 O O . ILE A 1 99 ? -12.182 1.234 2.966 1.00 87.75 99 ILE A O 1
ATOM 817 N N . TYR A 1 100 ? -11.135 -0.431 4.045 1.00 88.81 100 TYR A N 1
ATOM 818 C CA . TYR A 1 100 ? -10.457 -0.952 2.855 1.00 88.81 100 TYR A CA 1
ATOM 819 C C . TYR A 1 100 ? -11.428 -1.502 1.798 1.00 88.81 100 TYR A C 1
ATOM 821 O O . TYR A 1 100 ? -11.247 -1.250 0.607 1.00 88.81 100 TYR A O 1
ATOM 829 N N . VAL A 1 101 ? -12.474 -2.228 2.204 1.00 91.06 101 VAL A N 1
ATOM 830 C CA . VAL A 1 101 ? -13.501 -2.726 1.271 1.00 91.06 101 VAL A CA 1
ATOM 831 C C . VAL A 1 101 ? -14.258 -1.564 0.626 1.00 91.06 101 VAL A C 1
ATOM 833 O O . VAL A 1 101 ? -14.450 -1.564 -0.587 1.00 91.06 101 VAL A O 1
ATOM 836 N N . LEU A 1 102 ? -14.624 -0.547 1.411 1.00 85.88 102 LEU A N 1
ATOM 837 C CA . LEU A 1 102 ? -15.254 0.676 0.906 1.00 85.88 102 LEU A CA 1
ATOM 838 C C . LEU A 1 102 ? -14.365 1.414 -0.101 1.00 85.88 102 LEU A C 1
ATOM 840 O O . LEU A 1 102 ? -14.858 1.862 -1.129 1.00 85.88 102 LEU A O 1
ATOM 844 N N . TYR A 1 103 ? -13.062 1.500 0.171 1.00 84.94 103 TYR A N 1
ATOM 845 C CA . TYR A 1 103 ? -12.097 2.153 -0.715 1.00 84.94 103 TYR A CA 1
ATOM 846 C C . TYR A 1 103 ? -11.891 1.411 -2.043 1.00 84.94 103 TYR A C 1
ATOM 848 O O . TYR A 1 103 ? -11.588 2.045 -3.039 1.00 84.94 103 TYR A O 1
ATOM 856 N N . ASN A 1 104 ? -12.046 0.083 -2.079 1.00 86.69 104 ASN A N 1
ATOM 857 C CA . ASN A 1 104 ? -11.981 -0.680 -3.334 1.00 86.69 104 ASN A CA 1
ATOM 858 C C . ASN A 1 104 ? -13.275 -0.606 -4.157 1.00 86.69 104 ASN A C 1
ATOM 860 O O . ASN A 1 104 ? -13.254 -0.915 -5.346 1.00 86.69 104 ASN A O 1
ATOM 864 N N . LEU A 1 105 ? -14.404 -0.286 -3.518 1.00 85.88 105 LEU A N 1
ATOM 865 C CA . LEU A 1 105 ? -15.705 -0.186 -4.180 1.00 85.88 105 LEU A CA 1
ATOM 866 C C . LEU A 1 105 ? -15.910 1.174 -4.868 1.00 85.88 105 LEU A C 1
ATOM 868 O O . LEU A 1 105 ? -16.704 1.258 -5.804 1.00 85.88 105 LEU A O 1
ATOM 872 N N . LEU A 1 106 ? -15.243 2.216 -4.369 1.00 72.75 106 LEU A N 1
ATOM 873 C CA . LEU A 1 106 ? -15.335 3.595 -4.849 1.00 72.75 106 LEU A CA 1
ATOM 874 C C . LEU A 1 106 ? -14.256 3.896 -5.897 1.00 72.75 106 LEU A C 1
ATOM 876 O O . LEU A 1 106 ? -14.604 4.551 -6.904 1.00 72.75 106 LEU A O 1
#

Radius of gyration: 27.51 Å; chains: 1; bounding box: 52×42×65 Å

Sequence (106 aa):
MYDQTGLYTRRPESGGVRCSSAHDDQFIWVEYFSTLHLGVRRYLNKEKESSLPAARNKDMVLLVFHVIWQLFIMGLLWYIFAWQTGLTLATSAWIAPIIYVLYNLL